Protein AF-A0A936B188-F1 (afdb_monomer_lite)

Radius of gyration: 44.92 Å; chains: 1; bounding box: 65×36×141 Å

Sequence (116 aa):
MYKSGTSCLKAELTTKDPGGIMRPEPNRLRKYIFIAIILGLSIQFLLEYVLISGAAASTEELRVQEAQQAEFFEKRIRPVLMRNCSGCHNPKAQVAGLDLTTAEGFLRGGERADIQ

Structure (mmCIF, N/CA/C/O backbone):
data_AF-A0A936B188-F1
#
_entry.id   AF-A0A936B188-F1
#
loop_
_atom_site.group_PDB
_atom_site.id
_atom_site.type_symbol
_atom_site.label_atom_id
_atom_site.label_alt_id
_atom_site.label_comp_id
_atom_site.label_asym_id
_atom_site.label_entity_id
_atom_site.label_seq_id
_atom_site.pdbx_PDB_ins_code
_atom_site.Cartn_x
_atom_site.Cartn_y
_atom_site.Cartn_z
_atom_site.occupancy
_atom_site.B_iso_or_equiv
_atom_site.auth_seq_id
_atom_site.auth_comp_id
_atom_site.auth_asym_id
_atom_site.auth_atom_id
_atom_site.pdbx_PDB_model_num
ATOM 1 N N . MET A 1 1 ? -42.530 23.514 117.610 1.00 44.16 1 MET A N 1
ATOM 2 C CA . MET A 1 1 ? -41.392 22.986 116.829 1.00 44.16 1 MET A CA 1
ATOM 3 C C . MET A 1 1 ? -41.906 22.500 115.484 1.00 44.16 1 MET A C 1
ATOM 5 O O . MET A 1 1 ? -42.948 21.863 115.478 1.00 44.16 1 MET A O 1
ATOM 9 N N . TYR A 1 2 ? -41.131 22.756 114.419 1.00 44.25 2 TYR A N 1
ATOM 10 C CA . TYR A 1 2 ? -41.278 22.245 113.043 1.00 44.25 2 TYR A CA 1
ATOM 11 C C . TYR A 1 2 ? -42.315 22.947 112.146 1.00 44.25 2 TYR A C 1
ATOM 13 O O . TYR A 1 2 ? -43.465 23.072 112.534 1.00 44.25 2 TYR A O 1
ATOM 21 N N . LYS A 1 3 ? -42.034 23.353 110.903 1.00 46.84 3 LYS A N 1
ATOM 22 C CA . LYS A 1 3 ? -40.855 23.913 110.207 1.00 46.84 3 LYS A CA 1
ATOM 23 C C . LYS A 1 3 ? -41.432 24.566 108.939 1.00 46.84 3 LYS A C 1
ATOM 25 O O . LYS A 1 3 ? -42.428 24.094 108.399 1.00 46.84 3 LYS A O 1
ATOM 30 N N . SER A 1 4 ? -40.787 25.630 108.479 1.00 56.50 4 SER A N 1
ATOM 31 C CA . SER A 1 4 ? -41.050 26.341 107.228 1.00 56.50 4 SER A CA 1
ATOM 32 C C . SER A 1 4 ? -41.112 25.396 106.020 1.00 56.50 4 SER A C 1
ATOM 34 O O . SER A 1 4 ? -40.103 24.794 105.651 1.00 56.50 4 SER A O 1
ATOM 36 N N . GLY A 1 5 ? -42.282 25.286 105.393 1.00 48.34 5 GLY A N 1
ATOM 37 C CA . GLY A 1 5 ? -42.466 24.618 104.108 1.00 48.34 5 GLY A CA 1
ATOM 38 C C . GLY A 1 5 ? -42.435 25.647 102.988 1.00 48.34 5 GLY A C 1
ATOM 39 O O . GLY A 1 5 ? -43.455 26.233 102.642 1.00 48.34 5 GLY A O 1
ATOM 40 N N . THR A 1 6 ? -41.248 25.891 102.449 1.00 57.47 6 THR A N 1
ATOM 41 C CA . THR A 1 6 ? -41.016 26.612 101.197 1.00 57.47 6 THR A CA 1
ATOM 42 C C . THR A 1 6 ? -41.775 25.935 100.057 1.00 57.47 6 THR A C 1
ATOM 44 O O . THR A 1 6 ? -41.286 24.978 99.461 1.00 57.47 6 THR A O 1
ATOM 47 N N . SER A 1 7 ? -42.962 26.439 99.732 1.00 53.19 7 SER A N 1
ATOM 48 C CA . SER A 1 7 ? -43.641 26.148 98.468 1.00 53.19 7 SER A CA 1
ATOM 49 C C . SER A 1 7 ? -43.091 27.074 97.379 1.00 53.19 7 SER A C 1
ATOM 51 O O . SER A 1 7 ? -43.799 27.925 96.845 1.00 53.19 7 SER A O 1
ATOM 53 N N . CYS A 1 8 ? -41.804 26.923 97.057 1.00 51.41 8 CYS A N 1
ATOM 54 C CA . CYS A 1 8 ? -41.298 27.380 95.770 1.00 51.41 8 CYS A CA 1
ATOM 55 C C . CYS A 1 8 ? -41.742 26.351 94.734 1.00 51.41 8 CYS A C 1
ATOM 57 O O . CYS A 1 8 ? -41.261 25.220 94.702 1.00 51.41 8 CYS A O 1
ATOM 59 N N . LEU A 1 9 ? -42.728 26.774 93.952 1.00 54.22 9 LEU A N 1
ATOM 60 C CA . LEU A 1 9 ? -43.208 26.181 92.716 1.00 54.22 9 LEU A CA 1
ATOM 61 C C . LEU A 1 9 ? -42.084 25.450 91.964 1.00 54.22 9 LEU A C 1
ATOM 63 O O . LEU A 1 9 ? -41.178 26.073 91.412 1.00 54.22 9 LEU A O 1
ATOM 67 N N . LYS A 1 10 ? -42.175 24.120 91.907 1.00 54.16 10 LYS A N 1
ATOM 68 C CA . LYS A 1 10 ? -41.515 23.310 90.881 1.00 54.16 10 LYS A CA 1
ATOM 69 C C . LYS A 1 10 ? -42.252 23.560 89.567 1.00 54.16 10 LYS A C 1
ATOM 71 O O . LYS A 1 10 ? -43.162 22.826 89.197 1.00 54.16 10 LYS A O 1
ATOM 76 N N . ALA A 1 11 ? -41.891 24.646 88.893 1.00 55.56 11 ALA A N 1
ATOM 77 C CA . ALA A 1 11 ? -42.076 24.738 87.457 1.00 55.56 11 ALA A CA 1
ATOM 78 C C . ALA A 1 11 ? -41.048 23.787 86.838 1.00 55.56 11 ALA A C 1
ATOM 80 O O . ALA A 1 11 ? -39.885 24.139 86.651 1.00 55.56 11 ALA A O 1
ATOM 81 N N . GLU A 1 12 ? -41.469 22.547 86.612 1.00 60.62 12 GLU A N 1
ATOM 82 C CA . GLU A 1 12 ? -40.762 21.607 85.755 1.00 60.62 12 GLU A CA 1
ATOM 83 C C . GLU A 1 12 ? -40.779 22.220 84.347 1.00 60.62 12 GLU A C 1
ATOM 85 O O . GLU A 1 12 ? -41.755 22.090 83.605 1.00 60.62 12 GLU A O 1
ATOM 90 N N . LEU A 1 13 ? -39.736 22.984 83.999 1.00 56.53 13 LEU A N 1
ATOM 91 C CA . LEU A 1 13 ? -39.464 23.338 82.613 1.00 56.53 13 LEU A CA 1
ATOM 92 C C . LEU A 1 13 ? -39.131 22.034 81.896 1.00 56.53 13 LEU A C 1
ATOM 94 O O . LEU A 1 13 ? -37.976 21.633 81.786 1.00 56.53 13 LEU A O 1
ATOM 98 N N . THR A 1 14 ? -40.164 21.372 81.391 1.00 57.22 14 THR A N 1
ATOM 99 C CA . THR A 1 14 ? -40.013 20.399 80.325 1.00 57.22 14 THR A CA 1
ATOM 100 C C . THR A 1 14 ? -39.515 21.179 79.112 1.00 57.22 14 THR A C 1
ATOM 102 O O . THR A 1 14 ? -40.310 21.715 78.335 1.00 57.22 14 THR A O 1
ATOM 105 N N . THR A 1 15 ? -38.196 21.300 78.961 1.00 58.59 15 THR A N 1
ATOM 106 C CA . THR A 1 15 ? -37.569 21.712 77.706 1.00 58.59 15 THR A CA 1
ATOM 107 C C . THR A 1 15 ? -37.811 20.587 76.711 1.00 58.59 15 THR A C 1
ATOM 109 O O . THR A 1 15 ? -36.989 19.706 76.483 1.00 58.59 15 THR A O 1
ATOM 112 N N . LYS A 1 16 ? -39.024 20.567 76.164 1.00 52.94 16 LYS A N 1
ATOM 113 C CA . LYS A 1 16 ? -39.341 19.856 74.941 1.00 52.94 16 LYS A CA 1
ATOM 114 C C . LYS A 1 16 ? -38.586 20.596 73.849 1.00 52.94 16 LYS A C 1
ATOM 116 O O . LYS A 1 16 ? -39.121 21.560 73.316 1.00 52.94 16 LYS A O 1
ATOM 121 N N . ASP A 1 17 ? -37.344 20.190 73.595 1.00 58.38 17 ASP A N 1
ATOM 122 C CA . ASP A 1 17 ? -36.524 20.700 72.497 1.00 58.38 17 ASP A CA 1
ATOM 123 C C . ASP A 1 17 ? -37.342 20.630 71.195 1.00 58.38 17 ASP A C 1
ATOM 125 O O . ASP A 1 17 ? -37.600 19.532 70.683 1.00 58.38 17 ASP A O 1
ATOM 129 N N . PRO A 1 18 ? -37.812 21.764 70.641 1.00 60.94 18 PRO A N 1
ATOM 130 C CA . PRO A 1 18 ? -38.542 21.762 69.393 1.00 60.94 18 PRO A CA 1
ATOM 131 C C . PRO A 1 18 ? -37.513 21.911 68.277 1.00 60.94 18 PRO A C 1
ATOM 133 O O . PRO A 1 18 ? -37.184 23.013 67.853 1.00 60.94 18 PRO A O 1
ATOM 136 N N . GLY A 1 19 ? -36.989 20.781 67.810 1.00 59.44 19 GLY A N 1
ATOM 137 C CA . GLY A 1 19 ? -36.202 20.742 66.581 1.00 59.44 19 GLY A CA 1
ATOM 138 C C . GLY A 1 19 ? -34.790 20.223 66.779 1.00 59.44 19 GLY A C 1
ATOM 139 O O . GLY A 1 19 ? -33.825 20.981 66.836 1.00 59.44 19 GLY A O 1
ATOM 140 N N . GLY A 1 20 ? -34.663 18.897 66.766 1.00 53.09 20 GLY A N 1
ATOM 141 C CA . GLY A 1 20 ? -33.410 18.259 66.395 1.00 53.09 20 GLY A CA 1
ATOM 142 C C . GLY A 1 20 ? -33.089 18.621 64.948 1.00 53.09 20 GLY A C 1
ATOM 143 O O . GLY A 1 20 ? -33.669 18.071 64.014 1.00 53.09 20 GLY A O 1
ATOM 144 N N . ILE A 1 21 ? -32.178 19.572 64.760 1.00 61.22 21 ILE A N 1
ATOM 145 C CA . ILE A 1 21 ? -31.557 19.840 63.465 1.00 61.22 21 ILE A CA 1
ATOM 146 C C . ILE A 1 21 ? -30.777 18.574 63.106 1.00 61.22 21 ILE A C 1
ATOM 148 O O . ILE A 1 21 ? -29.708 18.311 63.660 1.00 61.22 21 ILE A O 1
ATOM 152 N N . MET A 1 22 ? -31.355 17.742 62.242 1.00 56.16 22 MET A N 1
ATOM 153 C CA . MET A 1 22 ? -30.724 16.527 61.743 1.00 56.16 22 MET A CA 1
ATOM 154 C C . MET A 1 22 ? -29.440 16.921 61.010 1.00 56.16 22 MET A C 1
ATOM 156 O O . MET A 1 22 ? -29.483 17.395 59.875 1.00 56.16 22 MET A O 1
ATOM 160 N N . ARG A 1 23 ? -28.288 16.777 61.671 1.00 58.59 23 ARG A N 1
ATOM 161 C CA . ARG A 1 23 ? -26.989 17.015 61.040 1.00 58.59 23 ARG A CA 1
ATOM 162 C C . ARG A 1 23 ? -26.738 15.865 60.060 1.00 58.59 23 ARG A C 1
ATOM 164 O O . ARG A 1 23 ? -26.705 14.717 60.500 1.00 58.59 23 ARG A O 1
ATOM 171 N N . PRO A 1 24 ? -26.594 16.117 58.748 1.00 62.88 24 PRO A N 1
ATOM 172 C CA . PRO A 1 24 ? -26.235 15.058 57.817 1.00 62.88 24 PRO A CA 1
ATOM 173 C C . PRO A 1 24 ? -24.848 14.515 58.189 1.00 62.88 24 PRO A C 1
ATOM 175 O O . PRO A 1 24 ? -23.899 15.281 58.343 1.00 62.88 24 PRO A O 1
ATOM 178 N N . GLU A 1 25 ? -24.733 13.194 58.342 1.00 59.34 25 GLU A N 1
ATOM 179 C CA . GLU A 1 25 ? -23.464 12.509 58.614 1.00 59.34 25 GLU A CA 1
ATOM 180 C C . GLU A 1 25 ? -22.416 12.893 57.545 1.00 59.34 25 GLU A C 1
ATOM 182 O O . GLU A 1 25 ? -22.629 12.604 56.357 1.00 59.34 25 GLU A O 1
ATOM 187 N N . PRO A 1 26 ? -21.270 13.503 57.916 1.00 67.56 26 PRO A N 1
ATOM 188 C CA . PRO A 1 26 ? -20.310 14.096 56.970 1.00 67.56 26 PRO A CA 1
ATOM 189 C C . PRO A 1 26 ? -19.713 13.070 55.990 1.00 67.56 26 PRO A C 1
ATOM 191 O O . PRO A 1 26 ? -19.219 13.412 54.914 1.00 67.56 26 PRO A O 1
ATOM 194 N N . ASN A 1 27 ? -19.816 11.783 56.323 1.00 67.94 27 ASN A N 1
ATOM 195 C CA . ASN A 1 27 ? -19.306 10.676 55.526 1.00 67.94 27 ASN A CA 1
ATOM 196 C C . ASN A 1 27 ? -20.250 10.224 54.397 1.00 67.94 27 ASN A C 1
ATOM 198 O O . ASN A 1 27 ? -19.806 9.482 53.520 1.00 67.94 27 ASN A O 1
ATOM 202 N N . ARG A 1 28 ? -21.528 10.644 54.370 1.00 80.50 28 ARG A N 1
ATOM 203 C CA . ARG A 1 28 ? -22.441 10.299 53.258 1.00 80.50 28 ARG A CA 1
ATOM 204 C C . ARG A 1 28 ? -22.120 11.085 51.993 1.00 80.50 28 ARG A C 1
ATOM 206 O O . ARG A 1 28 ? -22.003 10.485 50.931 1.00 80.50 28 ARG A O 1
ATOM 213 N N . LEU A 1 29 ? -21.924 12.398 52.108 1.00 80.81 29 LEU A N 1
ATOM 214 C CA . LEU A 1 29 ? -21.629 13.253 50.955 1.00 80.81 29 LEU A CA 1
ATOM 215 C C . LEU A 1 29 ? -20.300 12.858 50.300 1.00 80.81 29 LEU A C 1
ATOM 217 O O . LEU A 1 29 ? -20.221 12.698 49.086 1.00 80.81 29 LEU A O 1
ATOM 221 N N . ARG A 1 30 ? -19.284 12.584 51.124 1.00 85.25 30 ARG A N 1
ATOM 222 C CA . ARG A 1 30 ? -17.974 12.116 50.666 1.00 85.25 30 ARG A CA 1
ATOM 223 C C . ARG A 1 30 ? -18.073 10.793 49.897 1.00 85.25 30 ARG A C 1
ATOM 225 O O . ARG A 1 30 ? -17.471 10.683 48.837 1.00 85.25 30 ARG A O 1
ATOM 232 N N . LYS A 1 31 ? -18.880 9.825 50.356 1.00 85.19 31 LYS A N 1
ATOM 233 C CA . LYS A 1 31 ? -19.114 8.557 49.631 1.00 85.19 31 LYS A CA 1
ATO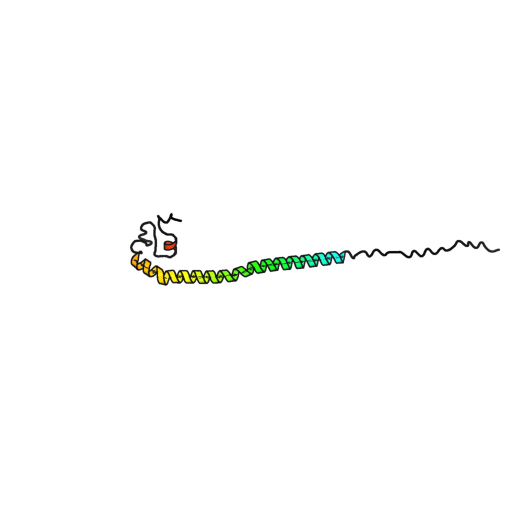M 234 C C . LYS A 1 31 ? -19.721 8.780 48.244 1.00 85.19 31 LYS A C 1
ATOM 236 O O . LYS A 1 31 ? -19.235 8.193 47.285 1.00 85.19 31 LYS A O 1
ATOM 241 N N . TYR A 1 32 ? -20.729 9.643 48.122 1.00 91.12 32 TYR A N 1
ATOM 242 C CA . TYR A 1 32 ? -21.341 9.936 46.822 1.00 91.12 32 TYR A CA 1
ATOM 243 C C . TYR A 1 32 ? -20.392 10.671 45.873 1.00 91.12 32 TYR A C 1
ATOM 245 O O . TYR A 1 32 ? -20.366 10.350 44.690 1.00 91.12 32 TYR A O 1
ATOM 253 N N . ILE A 1 33 ? -19.562 11.583 46.389 1.00 90.12 33 ILE A N 1
ATOM 254 C CA . ILE A 1 33 ? -18.522 12.256 45.59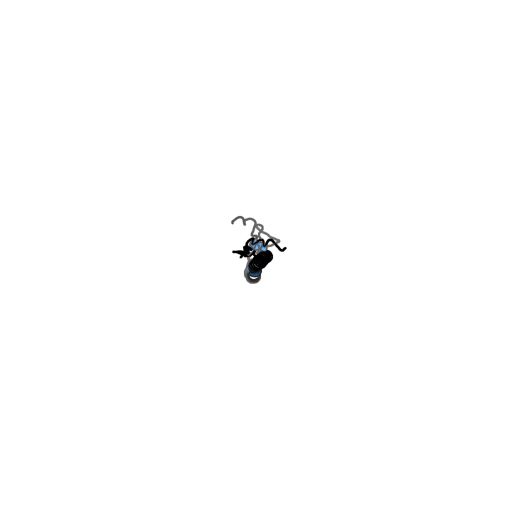8 1.00 90.12 33 ILE A CA 1
ATOM 255 C C . ILE A 1 33 ? -17.513 11.235 45.053 1.00 90.12 33 ILE A C 1
ATOM 257 O O . ILE A 1 33 ? -17.216 11.250 43.862 1.00 90.12 33 ILE A O 1
ATOM 261 N N . PHE A 1 34 ? -17.033 10.302 45.884 1.00 91.62 34 PHE A N 1
ATOM 262 C CA . PHE A 1 34 ? -16.120 9.245 45.431 1.00 91.62 34 PHE A CA 1
ATOM 263 C C . PHE A 1 34 ? -16.746 8.341 44.359 1.00 91.62 34 PHE A C 1
ATOM 265 O O . PHE A 1 34 ? -16.095 8.046 43.360 1.00 91.62 34 PHE A O 1
ATOM 272 N N . ILE A 1 35 ? -18.010 7.936 44.529 1.00 92.75 35 ILE A N 1
ATOM 273 C CA . ILE A 1 35 ? -18.728 7.114 43.539 1.00 92.75 35 ILE A CA 1
ATOM 274 C C . ILE A 1 35 ? -18.891 7.878 42.219 1.00 92.75 35 ILE A C 1
ATOM 276 O O . ILE A 1 35 ? -18.618 7.322 41.159 1.00 92.75 35 ILE A O 1
ATOM 280 N N . ALA A 1 36 ? -19.281 9.153 42.270 1.00 92.81 36 ALA A N 1
ATOM 281 C CA . ALA A 1 36 ? -19.453 9.983 41.080 1.00 92.81 36 ALA A CA 1
ATOM 282 C C . ALA A 1 36 ? -18.141 10.166 40.299 1.00 92.81 36 ALA A C 1
ATOM 284 O O . ALA A 1 36 ? -18.156 10.112 39.073 1.00 92.81 36 ALA A O 1
ATOM 285 N N . ILE A 1 37 ? -17.005 10.314 40.990 1.00 95.25 37 ILE A N 1
ATOM 286 C CA . ILE A 1 37 ? -15.683 10.410 40.352 1.00 95.25 37 ILE A CA 1
ATOM 287 C C . ILE A 1 37 ? -15.314 9.093 39.665 1.00 95.25 37 ILE A C 1
ATOM 289 O O . ILE A 1 37 ? -14.891 9.109 38.515 1.00 95.25 37 ILE A O 1
ATOM 293 N N . ILE A 1 38 ? -15.501 7.949 40.329 1.00 96.06 38 ILE A N 1
ATOM 294 C CA . ILE A 1 38 ? -15.185 6.636 39.744 1.00 96.06 38 ILE A CA 1
ATOM 295 C C . ILE A 1 38 ? -16.060 6.367 38.515 1.00 96.06 38 ILE A C 1
ATOM 297 O O . ILE A 1 38 ? -15.559 5.919 37.483 1.00 96.06 38 ILE A O 1
ATOM 301 N N . LEU A 1 39 ? -17.356 6.675 38.597 1.00 95.94 39 LEU A N 1
ATOM 302 C CA . LEU A 1 39 ? -18.271 6.541 37.466 1.00 95.94 39 LEU A CA 1
ATOM 303 C C . LEU A 1 39 ? -17.903 7.501 36.327 1.00 95.94 39 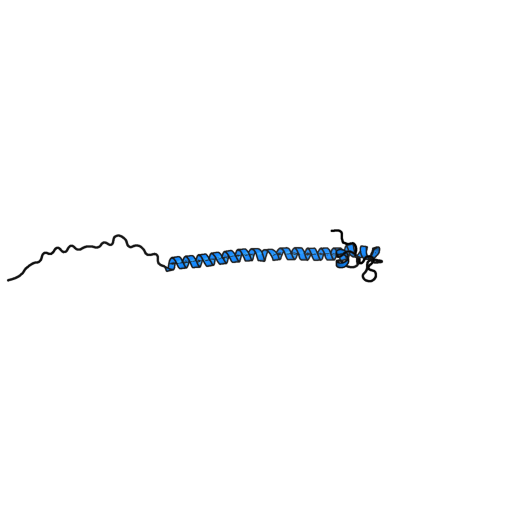LEU A C 1
ATOM 305 O O . LEU A 1 39 ? -17.850 7.081 35.180 1.00 95.94 39 LEU A O 1
ATOM 309 N N . GLY A 1 40 ? -17.565 8.755 36.630 1.00 95.81 40 GLY A N 1
ATOM 310 C CA . GLY A 1 40 ? -17.126 9.722 35.622 1.00 95.81 40 GLY A CA 1
ATOM 311 C C . GLY A 1 40 ? -15.834 9.301 34.917 1.00 95.81 40 GLY A C 1
ATOM 312 O O . GLY A 1 40 ? -15.778 9.299 33.692 1.00 95.81 40 GLY A O 1
ATOM 313 N N . LEU A 1 41 ? -14.817 8.882 35.676 1.00 95.50 41 LEU A N 1
ATOM 314 C CA . LEU A 1 41 ? -13.530 8.442 35.126 1.00 95.50 41 LEU A CA 1
ATOM 315 C C . LEU A 1 41 ? -13.652 7.139 34.333 1.00 95.50 41 LEU A C 1
ATOM 317 O O . LEU A 1 41 ? -13.025 7.004 33.288 1.00 95.50 41 LEU A O 1
ATOM 321 N N . SER A 1 42 ? -14.469 6.190 34.799 1.00 94.75 42 SER A N 1
ATOM 322 C CA . SER A 1 42 ? -14.712 4.948 34.056 1.00 94.75 42 SER A CA 1
ATOM 323 C C . SER A 1 42 ? -15.453 5.205 32.745 1.00 94.75 42 SER A C 1
ATOM 325 O O . SER A 1 42 ? -15.060 4.655 31.722 1.00 94.75 42 SER A O 1
ATOM 327 N N . ILE A 1 43 ? -16.460 6.083 32.735 1.00 95.44 43 ILE A N 1
ATOM 328 C CA . ILE A 1 43 ? -17.164 6.475 31.506 1.00 95.44 43 ILE A CA 1
ATOM 329 C C . ILE A 1 43 ? -16.220 7.205 30.540 1.00 95.44 43 ILE A C 1
ATOM 331 O O . ILE A 1 43 ? -16.213 6.885 29.353 1.00 95.44 43 ILE A O 1
ATOM 335 N N . GLN A 1 44 ? -15.396 8.131 31.039 1.00 94.06 44 GLN A N 1
ATOM 336 C CA . GLN A 1 44 ? -14.401 8.842 30.231 1.00 94.06 44 GLN A CA 1
ATOM 337 C C . GLN A 1 44 ? -13.415 7.870 29.570 1.00 94.06 44 GLN A C 1
ATOM 339 O O . GLN A 1 44 ? -13.216 7.906 28.358 1.00 94.06 44 GLN A O 1
ATOM 344 N N . PHE A 1 45 ? -12.870 6.941 30.357 1.00 94.56 45 PHE A N 1
ATOM 345 C CA . PHE A 1 45 ? -11.926 5.941 29.873 1.00 94.56 45 PHE A CA 1
ATOM 346 C C . PHE A 1 45 ? -12.558 4.990 28.847 1.00 94.56 45 PHE A C 1
ATOM 348 O O . PHE A 1 45 ? -11.919 4.631 27.861 1.00 94.56 45 PHE A O 1
ATOM 355 N N . LEU A 1 46 ? -13.824 4.600 29.041 1.00 92.69 46 LEU A N 1
ATOM 356 C CA . LEU A 1 46 ? -14.555 3.776 28.076 1.00 92.69 46 LEU A CA 1
ATOM 357 C C . LEU A 1 46 ? -14.781 4.508 26.748 1.00 92.69 46 LEU A C 1
ATOM 359 O O . LEU A 1 46 ? -14.604 3.905 25.692 1.00 92.69 46 LEU A O 1
ATOM 363 N N . LEU A 1 47 ? -15.132 5.796 26.785 1.00 90.75 47 LEU A N 1
ATOM 364 C CA . LEU A 1 47 ? -15.280 6.624 25.584 1.00 90.75 47 LEU A CA 1
ATOM 365 C C . LEU A 1 47 ? -13.973 6.694 24.784 1.00 90.75 47 LEU A C 1
ATOM 367 O O . LEU A 1 47 ? -13.971 6.441 23.580 1.00 90.75 47 LEU A O 1
ATOM 371 N N . GLU A 1 48 ? -12.856 6.972 25.452 1.00 87.19 48 GLU A N 1
ATOM 372 C CA . GLU A 1 48 ? -11.535 7.009 24.816 1.00 87.19 48 GLU A CA 1
ATOM 373 C C . GLU A 1 48 ? -11.100 5.636 24.289 1.00 87.19 48 GLU A C 1
ATOM 375 O O . GLU A 1 48 ? -10.577 5.537 23.179 1.00 87.19 48 GLU A O 1
ATOM 380 N N . TYR A 1 49 ? -11.383 4.555 25.018 1.00 88.50 49 TYR A N 1
ATOM 381 C CA . TYR A 1 49 ? -11.091 3.193 24.574 1.00 88.50 49 TYR A CA 1
ATOM 382 C C . TYR A 1 49 ? -11.859 2.805 23.302 1.00 88.50 49 TYR A C 1
ATOM 384 O O . TYR A 1 49 ? -11.295 2.158 22.416 1.00 88.50 49 TYR A O 1
ATOM 392 N N . VAL A 1 50 ? -13.123 3.224 23.175 1.00 87.50 50 VAL A N 1
ATOM 393 C CA . VAL A 1 50 ? -13.937 3.004 21.967 1.00 87.50 50 VAL A CA 1
ATOM 394 C C . VAL A 1 50 ? -13.355 3.753 20.766 1.00 87.50 50 VAL A C 1
ATOM 396 O O . VAL A 1 50 ? -13.249 3.169 19.687 1.00 87.50 50 VAL A O 1
ATOM 399 N N . LEU A 1 51 ? -12.916 5.004 20.949 1.00 81.56 51 LEU A N 1
ATOM 400 C CA . LEU A 1 51 ? -12.266 5.781 19.886 1.00 81.56 51 LEU A CA 1
ATOM 401 C C . LEU A 1 51 ? -10.962 5.124 19.409 1.00 81.56 51 LEU A C 1
ATOM 403 O O . LEU A 1 51 ? -10.722 5.037 18.207 1.00 81.56 51 LEU A O 1
ATOM 407 N N . ILE A 1 52 ? -10.142 4.620 20.335 1.00 77.69 52 ILE A N 1
ATOM 408 C CA . ILE A 1 52 ? -8.869 3.959 20.008 1.00 77.69 52 ILE A CA 1
ATOM 409 C C . ILE A 1 52 ? -9.105 2.594 19.341 1.00 77.69 52 ILE A C 1
ATOM 411 O O . ILE A 1 52 ? -8.425 2.250 18.375 1.00 77.69 52 ILE A O 1
ATOM 415 N N . SER A 1 53 ? -10.087 1.822 19.811 1.00 74.44 53 SER A N 1
ATOM 416 C CA . SER A 1 53 ? -10.375 0.478 19.284 1.00 74.44 53 SER A CA 1
ATOM 417 C C . SER A 1 53 ? -10.999 0.504 17.883 1.00 74.44 53 SER A C 1
ATOM 419 O O . SER A 1 53 ? -10.838 -0.450 17.124 1.00 74.44 53 SER A O 1
ATOM 421 N N . GLY A 1 54 ? -11.665 1.602 17.506 1.00 65.25 54 GLY A N 1
ATOM 422 C CA . GLY A 1 54 ? -12.223 1.783 16.162 1.00 65.25 54 GLY A CA 1
ATOM 423 C C . GLY A 1 54 ? -11.172 1.862 15.047 1.00 65.25 54 GLY A C 1
ATOM 424 O O . GLY A 1 54 ? -11.463 1.502 13.910 1.00 65.25 54 GLY A O 1
ATOM 425 N N . ALA A 1 55 ? -9.934 2.261 15.358 1.00 62.53 55 ALA A N 1
ATOM 426 C CA . ALA A 1 55 ? -8.874 2.427 14.359 1.00 62.53 55 ALA A CA 1
ATOM 427 C C . ALA A 1 55 ? -8.318 1.097 13.807 1.00 62.53 55 ALA A C 1
ATOM 429 O O . ALA A 1 55 ? -7.731 1.077 12.725 1.00 62.53 55 ALA A O 1
ATOM 430 N N . ALA A 1 56 ? -8.497 -0.019 14.523 1.00 64.38 56 ALA A N 1
ATOM 431 C CA . ALA A 1 56 ? -7.913 -1.308 14.143 1.00 64.38 56 ALA A CA 1
ATOM 432 C C . ALA A 1 56 ? -8.608 -1.977 12.942 1.00 64.38 56 ALA A C 1
ATOM 434 O O . ALA A 1 56 ? -7.979 -2.760 12.239 1.00 64.38 56 ALA A O 1
ATOM 435 N N . ALA A 1 57 ? -9.885 -1.676 12.686 1.0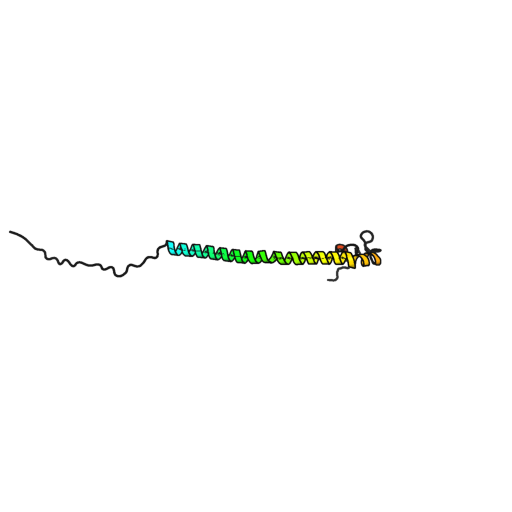0 66.44 57 ALA A N 1
ATOM 436 C CA . ALA A 1 57 ? -10.614 -2.252 11.552 1.00 66.44 57 ALA A CA 1
ATOM 437 C C . ALA A 1 57 ? -10.237 -1.577 10.220 1.00 66.44 57 ALA A C 1
ATOM 439 O O . ALA A 1 57 ? -10.068 -2.247 9.206 1.00 66.44 57 ALA A O 1
ATOM 440 N N . SER A 1 58 ? -10.034 -0.257 10.235 1.00 71.00 58 SER A N 1
ATOM 441 C CA . SER A 1 58 ? -9.699 0.525 9.037 1.00 71.00 58 SER A CA 1
ATOM 442 C C . SER A 1 58 ? -8.292 0.266 8.497 1.00 71.00 58 SER A C 1
ATOM 444 O O . SER A 1 58 ? -8.036 0.447 7.309 1.00 71.00 58 SER A O 1
ATOM 446 N N . THR A 1 59 ? -7.354 -0.142 9.353 1.00 78.19 59 THR A N 1
ATOM 447 C CA . THR A 1 59 ? -5.968 -0.388 8.935 1.00 78.19 59 THR A CA 1
ATOM 448 C C . THR A 1 59 ? -5.816 -1.694 8.167 1.00 78.19 59 THR A C 1
ATOM 450 O O . THR A 1 59 ? -4.973 -1.768 7.276 1.00 78.19 59 THR A O 1
ATOM 453 N N . GLU A 1 60 ? -6.628 -2.707 8.473 1.00 80.06 60 GLU A N 1
ATOM 454 C CA . GLU A 1 60 ? -6.579 -3.987 7.766 1.00 80.06 60 GLU A CA 1
ATOM 455 C C . GLU A 1 60 ? -7.118 -3.852 6.339 1.00 80.06 60 GLU A C 1
ATOM 457 O O . GLU A 1 60 ? -6.475 -4.306 5.394 1.00 80.06 60 GLU A O 1
ATOM 462 N N . GLU A 1 61 ? -8.236 -3.144 6.156 1.00 83.81 61 GLU A N 1
ATOM 463 C CA . GLU A 1 61 ? -8.779 -2.870 4.820 1.00 83.81 61 GLU A CA 1
ATOM 464 C C . GLU A 1 61 ? -7.789 -2.082 3.952 1.00 83.81 61 GLU A C 1
ATOM 466 O O . GLU A 1 61 ? -7.571 -2.436 2.791 1.00 83.81 61 GLU A O 1
ATOM 471 N N . LEU A 1 62 ? -7.121 -1.070 4.522 1.00 88.50 62 LEU A N 1
ATOM 472 C CA . LEU A 1 62 ? -6.107 -0.296 3.807 1.00 88.50 62 LEU A CA 1
ATOM 473 C C . LEU A 1 62 ? -4.920 -1.171 3.377 1.00 88.50 62 LEU A C 1
ATOM 475 O O . LEU A 1 62 ? -4.493 -1.098 2.228 1.00 88.50 62 LEU A O 1
ATOM 479 N N . ARG A 1 63 ? -4.421 -2.042 4.262 1.00 89.00 63 ARG A N 1
ATOM 480 C CA . ARG A 1 63 ? -3.306 -2.957 3.956 1.00 89.00 63 ARG A CA 1
ATOM 481 C C . ARG A 1 63 ? -3.653 -3.947 2.854 1.00 89.00 63 ARG A C 1
ATOM 483 O O . ARG A 1 63 ? -2.831 -4.205 1.974 1.00 89.00 63 ARG A O 1
ATOM 490 N N . VAL A 1 64 ? -4.867 -4.498 2.890 1.00 90.75 64 VAL A N 1
ATOM 491 C CA . VAL A 1 64 ? -5.365 -5.384 1.831 1.00 90.75 64 VAL A CA 1
ATOM 492 C C . VAL A 1 64 ? -5.442 -4.627 0.505 1.00 90.75 64 VAL A C 1
ATOM 494 O O . VAL A 1 64 ? -5.001 -5.148 -0.520 1.00 90.75 64 VAL A O 1
ATOM 497 N N . GLN A 1 65 ? -5.930 -3.386 0.516 1.00 92.12 65 GLN A N 1
ATOM 498 C CA . GLN A 1 65 ? -6.005 -2.556 -0.682 1.00 92.12 65 GLN A CA 1
ATOM 499 C C . GLN A 1 65 ? -4.613 -2.216 -1.246 1.00 92.12 65 GLN A C 1
ATOM 501 O O . GLN A 1 65 ? -4.396 -2.351 -2.449 1.00 92.12 65 GLN A O 1
ATOM 506 N N . GLU A 1 66 ? -3.655 -1.820 -0.407 1.00 91.06 66 GLU A N 1
ATOM 507 C CA . GLU A 1 66 ? -2.268 -1.550 -0.816 1.00 91.06 66 GLU A CA 1
ATOM 508 C C . GLU A 1 66 ? -1.614 -2.789 -1.446 1.00 91.06 66 GLU A C 1
ATOM 510 O O . GLU A 1 66 ? -0.995 -2.701 -2.510 1.00 91.06 66 GLU A O 1
ATOM 515 N N . ALA A 1 67 ? -1.814 -3.968 -0.848 1.00 92.31 67 ALA A N 1
ATOM 516 C CA . ALA A 1 67 ? -1.312 -5.226 -1.392 1.00 92.31 67 ALA A CA 1
ATOM 517 C C . ALA A 1 67 ? -1.926 -5.552 -2.766 1.00 92.31 67 ALA A C 1
ATOM 519 O O . ALA A 1 67 ? -1.211 -5.947 -3.690 1.00 92.31 67 ALA A O 1
ATOM 520 N N . GLN A 1 68 ? -3.235 -5.338 -2.933 1.00 94.38 68 GLN A N 1
ATOM 521 C CA . GLN A 1 68 ? -3.924 -5.528 -4.215 1.00 94.38 68 GLN A CA 1
ATOM 522 C C . GLN A 1 68 ? -3.421 -4.559 -5.294 1.00 94.38 68 GLN A C 1
ATOM 524 O O . GLN A 1 68 ? -3.242 -4.952 -6.448 1.00 94.38 68 GLN A O 1
ATOM 529 N N . GLN A 1 69 ? -3.167 -3.299 -4.935 1.00 92.38 69 GLN A N 1
ATOM 530 C CA . GLN A 1 69 ? -2.621 -2.299 -5.854 1.00 92.38 69 GLN A CA 1
ATOM 531 C C . GLN A 1 69 ? -1.197 -2.656 -6.298 1.00 92.38 69 GLN A C 1
ATOM 533 O O . GLN A 1 69 ? -0.892 -2.579 -7.492 1.00 92.38 69 GLN A O 1
ATOM 538 N N . ALA A 1 70 ? -0.349 -3.108 -5.370 1.00 92.38 70 ALA A N 1
ATOM 539 C CA . ALA A 1 70 ? 0.999 -3.578 -5.682 1.00 92.38 70 ALA A CA 1
ATOM 540 C C . ALA A 1 70 ? 0.970 -4.793 -6.625 1.00 92.38 70 ALA A C 1
ATOM 542 O O . ALA A 1 70 ? 1.672 -4.819 -7.639 1.00 92.38 70 ALA A O 1
ATOM 543 N N . GLU A 1 71 ? 0.098 -5.769 -6.354 1.00 95.31 71 GLU A N 1
ATOM 544 C CA . GLU A 1 71 ? -0.093 -6.925 -7.232 1.00 95.31 71 GLU A CA 1
ATOM 545 C C . GLU A 1 71 ? -0.550 -6.503 -8.635 1.00 95.31 71 GLU A C 1
ATOM 547 O O . GLU A 1 71 ? -0.045 -7.011 -9.642 1.00 95.31 71 GLU A O 1
ATOM 552 N N . PHE A 1 72 ? -1.492 -5.562 -8.720 1.00 95.25 72 PHE A N 1
ATOM 553 C CA . PHE A 1 72 ? -1.982 -5.053 -9.993 1.00 95.25 72 PHE A CA 1
ATOM 554 C C . PHE A 1 72 ? -0.872 -4.365 -10.793 1.00 95.25 72 PHE A C 1
ATOM 556 O O . PHE A 1 72 ? -0.726 -4.638 -11.989 1.00 95.25 72 PHE A O 1
ATOM 563 N N . PHE A 1 73 ? -0.060 -3.521 -10.150 1.00 94.31 73 PHE A N 1
ATOM 564 C CA . PHE A 1 73 ? 1.075 -2.876 -10.805 1.00 94.31 73 PHE A CA 1
ATOM 565 C C . PHE A 1 73 ? 2.041 -3.915 -11.384 1.00 94.31 73 PHE A C 1
ATOM 567 O O . PHE A 1 73 ? 2.331 -3.883 -12.582 1.00 94.31 73 PHE A O 1
ATOM 574 N N . GLU A 1 74 ? 2.463 -4.890 -10.579 1.00 95.25 74 GLU A N 1
ATOM 575 C CA . GLU A 1 74 ? 3.416 -5.926 -10.992 1.00 95.25 74 GLU A CA 1
ATOM 576 C C . GLU A 1 74 ? 2.871 -6.820 -12.114 1.00 95.25 74 GLU A C 1
ATOM 578 O O . GLU A 1 74 ? 3.574 -7.116 -13.082 1.00 95.25 74 GLU A O 1
ATOM 583 N N . LYS A 1 75 ? 1.601 -7.238 -12.031 1.00 96.50 75 LYS A N 1
ATOM 584 C CA . LYS A 1 75 ? 1.019 -8.185 -12.995 1.00 96.50 75 LYS A CA 1
ATOM 585 C C . LYS A 1 75 ? 0.488 -7.531 -14.265 1.00 96.50 75 LYS A C 1
ATOM 587 O O . LYS A 1 75 ? 0.424 -8.193 -15.302 1.00 96.50 75 LYS A O 1
ATOM 592 N N . ARG A 1 76 ? 0.040 -6.274 -14.204 1.00 95.94 76 ARG A N 1
ATOM 593 C CA . ARG A 1 76 ? -0.660 -5.615 -15.321 1.00 95.94 76 ARG A CA 1
ATOM 594 C C . ARG A 1 76 ? 0.123 -4.464 -15.923 1.00 95.94 76 ARG A C 1
ATOM 596 O O . ARG A 1 76 ? 0.207 -4.381 -17.146 1.00 95.94 76 ARG A O 1
ATOM 603 N N . ILE A 1 77 ? 0.698 -3.601 -15.092 1.00 94.81 77 ILE A N 1
ATOM 604 C CA . ILE A 1 77 ? 1.329 -2.358 -15.549 1.00 94.81 77 ILE A CA 1
ATOM 605 C C . ILE A 1 77 ? 2.784 -2.618 -15.947 1.00 94.81 77 ILE A C 1
ATOM 607 O O . ILE A 1 77 ? 3.191 -2.322 -17.074 1.00 94.81 77 ILE A O 1
ATOM 611 N N . ARG A 1 78 ? 3.557 -3.253 -15.063 1.00 95.62 78 ARG A N 1
ATOM 612 C CA . ARG A 1 78 ? 4.990 -3.493 -15.250 1.00 95.62 78 ARG A CA 1
ATOM 613 C C . ARG A 1 78 ? 5.341 -4.204 -16.562 1.00 95.62 78 ARG A C 1
ATOM 615 O O . ARG A 1 78 ? 6.257 -3.737 -17.235 1.00 95.62 78 ARG A O 1
ATOM 622 N N . PRO A 1 79 ? 4.623 -5.249 -17.026 1.00 96.25 79 PRO A N 1
ATOM 623 C CA . PRO A 1 79 ? 4.958 -5.914 -18.287 1.00 96.25 79 PRO A CA 1
ATOM 624 C C . PRO A 1 79 ? 4.779 -5.024 -19.523 1.00 96.25 79 PRO A C 1
ATOM 626 O O . PRO A 1 79 ? 5.370 -5.289 -20.569 1.00 96.25 79 PRO A O 1
ATOM 629 N N . VAL A 1 80 ? 3.935 -3.994 -19.448 1.00 96.12 80 VAL A N 1
ATOM 630 C CA . VAL A 1 80 ? 3.763 -3.017 -20.531 1.00 96.12 80 VAL A CA 1
ATOM 631 C C . VAL A 1 80 ? 4.926 -2.028 -20.520 1.00 96.12 80 VAL A C 1
ATOM 633 O O . VAL A 1 80 ? 5.565 -1.830 -21.553 1.00 96.12 80 VAL A O 1
ATOM 636 N N . LEU A 1 81 ? 5.260 -1.483 -19.347 1.00 95.31 81 LEU A N 1
ATOM 637 C CA . LEU A 1 81 ? 6.376 -0.545 -19.180 1.00 95.31 81 LEU A CA 1
ATOM 638 C C . LEU A 1 81 ? 7.721 -1.188 -19.544 1.00 95.31 81 LEU A C 1
ATOM 640 O O . LEU A 1 81 ? 8.524 -0.591 -20.260 1.00 95.31 81 LEU A O 1
ATOM 644 N N . MET A 1 82 ? 7.930 -2.442 -19.142 1.00 95.31 82 MET A N 1
ATOM 645 C CA . MET A 1 82 ? 9.137 -3.206 -19.465 1.00 95.31 82 MET A CA 1
ATOM 646 C C . MET A 1 82 ? 9.287 -3.533 -20.952 1.00 95.31 82 MET A C 1
ATOM 648 O O . MET A 1 82 ? 10.397 -3.746 -21.424 1.00 95.31 82 MET A O 1
ATOM 652 N N . ARG A 1 83 ? 8.189 -3.611 -21.708 1.00 96.06 83 ARG A N 1
ATOM 653 C CA . ARG A 1 83 ? 8.266 -3.879 -23.152 1.00 96.06 83 ARG A CA 1
ATOM 654 C C . ARG A 1 83 ? 8.455 -2.610 -23.967 1.00 96.06 83 ARG A C 1
ATOM 656 O O . ARG A 1 83 ? 9.174 -2.634 -24.957 1.00 96.06 83 ARG A O 1
ATOM 663 N N . ASN A 1 84 ? 7.819 -1.520 -23.549 1.00 95.56 84 ASN A N 1
ATOM 664 C CA . ASN A 1 84 ? 7.683 -0.336 -24.393 1.00 95.56 84 ASN A CA 1
ATOM 665 C C . ASN A 1 84 ? 8.553 0.845 -23.946 1.00 95.56 84 ASN A C 1
ATOM 667 O O . ASN A 1 84 ? 8.857 1.710 -24.760 1.00 95.56 84 ASN A O 1
ATOM 671 N N . CYS A 1 85 ? 8.939 0.915 -22.669 1.00 93.38 85 CYS A N 1
ATOM 672 C CA . CYS A 1 85 ? 9.487 2.140 -22.076 1.00 93.38 85 CYS A CA 1
ATOM 673 C C . CYS A 1 85 ? 10.863 1.936 -21.429 1.00 93.38 85 CYS A C 1
ATOM 675 O O . CYS A 1 85 ? 11.706 2.835 -21.467 1.00 93.38 85 CYS A O 1
ATOM 677 N N . SER A 1 86 ? 11.142 0.748 -20.886 1.00 93.19 86 SER A N 1
ATOM 678 C CA . SER A 1 86 ? 12.395 0.470 -20.172 1.00 93.19 86 SER A CA 1
ATOM 679 C C . SER A 1 86 ? 13.646 0.498 -21.053 1.00 93.19 86 SER A C 1
ATOM 681 O O . SER A 1 86 ? 14.744 0.386 -20.524 1.00 93.19 86 SER A O 1
ATOM 683 N N . GLY A 1 87 ? 13.529 0.634 -22.378 1.00 93.81 87 GLY A N 1
ATOM 684 C CA . GLY A 1 87 ? 14.688 0.860 -23.249 1.00 93.81 87 GLY A CA 1
ATOM 685 C C . GLY A 1 87 ? 15.415 2.171 -22.927 1.00 93.81 87 GLY A C 1
ATOM 686 O O . GLY A 1 87 ? 16.642 2.206 -22.944 1.00 93.81 87 GLY A O 1
ATOM 687 N N . CYS A 1 88 ? 14.658 3.210 -22.555 1.00 93.88 88 CYS A N 1
ATOM 688 C CA . CYS A 1 88 ? 15.175 4.555 -22.272 1.00 93.88 88 CYS A CA 1
ATOM 689 C C . CYS A 1 88 ? 14.852 5.067 -20.859 1.00 93.88 88 CYS A C 1
ATOM 691 O O . CYS A 1 88 ? 15.385 6.100 -20.471 1.00 93.88 88 CYS A O 1
ATOM 693 N N . HIS A 1 89 ? 13.971 4.392 -20.114 1.00 93.25 89 HIS A N 1
ATOM 694 C CA . HIS A 1 89 ? 13.559 4.784 -18.761 1.00 93.25 89 HIS A CA 1
ATOM 695 C C . HIS A 1 89 ? 13.776 3.636 -17.780 1.00 93.25 89 HIS A C 1
ATOM 697 O O . HIS A 1 89 ? 12.842 2.931 -17.391 1.00 93.25 89 HIS A O 1
ATOM 703 N N . ASN A 1 90 ? 15.041 3.410 -17.444 1.00 91.31 90 ASN A N 1
ATOM 704 C CA . ASN A 1 90 ? 15.489 2.361 -16.536 1.00 91.31 90 ASN A CA 1
ATOM 705 C C . ASN A 1 90 ? 16.636 2.872 -15.646 1.00 91.31 90 ASN A C 1
ATOM 707 O O . ASN A 1 90 ? 17.230 3.899 -15.965 1.00 91.31 90 ASN A O 1
ATOM 711 N N . PRO A 1 91 ? 17.039 2.148 -14.586 1.00 89.50 91 PRO A N 1
ATOM 712 C CA . PRO A 1 91 ? 18.050 2.632 -13.644 1.00 89.50 91 PRO A CA 1
ATOM 713 C C . PRO A 1 91 ? 19.401 2.996 -14.274 1.00 89.50 91 PRO A C 1
ATOM 715 O O . PRO A 1 91 ? 20.111 3.842 -13.737 1.00 89.50 91 PRO A O 1
ATOM 718 N N . LYS A 1 92 ? 19.766 2.354 -15.393 1.00 87.31 92 LYS A N 1
ATOM 719 C CA . LYS A 1 92 ? 21.043 2.541 -16.102 1.00 87.31 92 LYS A CA 1
ATOM 720 C C . LYS A 1 92 ? 20.969 3.612 -17.192 1.00 87.31 92 LYS A C 1
ATOM 722 O O . LYS A 1 92 ? 21.976 4.242 -17.492 1.00 87.31 92 LYS A O 1
ATOM 727 N N . ALA A 1 93 ? 19.797 3.801 -17.783 1.00 83.06 93 ALA A N 1
ATOM 728 C CA . ALA A 1 93 ? 19.493 4.830 -18.762 1.00 83.06 93 ALA A CA 1
ATOM 729 C C . ALA A 1 93 ? 18.213 5.531 -18.298 1.00 83.06 93 ALA A C 1
ATOM 731 O O . ALA A 1 93 ? 17.116 5.118 -18.659 1.00 83.06 93 ALA A O 1
ATOM 732 N N . GLN A 1 94 ? 18.367 6.540 -17.436 1.00 81.75 94 GLN A N 1
ATOM 733 C CA . GLN A 1 94 ? 17.274 7.361 -16.906 1.00 81.75 94 GLN A CA 1
ATOM 734 C C . GLN A 1 94 ? 17.124 8.609 -17.778 1.00 81.75 94 GLN A C 1
ATOM 736 O O . GLN A 1 94 ? 17.497 9.711 -17.375 1.00 81.75 94 GLN A O 1
ATOM 741 N N . VAL A 1 95 ? 16.643 8.454 -19.015 1.00 87.69 95 VAL A N 1
ATOM 742 C CA . VAL A 1 95 ? 16.400 9.621 -19.876 1.00 87.69 95 VAL A CA 1
ATOM 743 C C . VAL A 1 95 ? 15.373 10.526 -19.190 1.00 87.69 95 VAL A C 1
ATOM 745 O O . VAL A 1 95 ? 14.331 10.049 -18.739 1.00 87.69 95 VAL A O 1
ATOM 748 N N . ALA A 1 96 ? 15.692 11.821 -19.084 1.00 86.81 96 ALA A N 1
ATOM 749 C CA . ALA A 1 96 ? 14.928 12.808 -18.311 1.00 86.81 96 ALA A CA 1
ATOM 750 C C . ALA A 1 96 ? 14.720 12.418 -16.829 1.00 86.81 96 ALA A C 1
ATOM 752 O O . ALA A 1 96 ? 13.664 12.691 -16.256 1.00 86.81 96 ALA A O 1
ATOM 753 N N . GLY A 1 97 ? 15.689 11.712 -16.233 1.00 88.94 97 GLY A N 1
ATOM 754 C CA . GLY A 1 97 ? 15.689 11.283 -14.829 1.00 88.94 97 GLY A CA 1
ATOM 755 C C . GLY A 1 97 ? 14.562 10.323 -14.437 1.00 88.94 97 GLY A C 1
ATOM 756 O O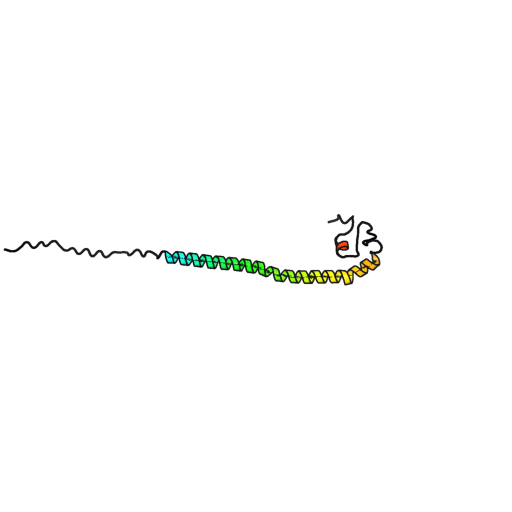 . GLY A 1 97 ? 14.273 10.165 -13.251 1.00 88.94 97 GLY A O 1
ATOM 757 N N . LEU A 1 98 ? 13.908 9.698 -15.422 1.00 91.81 98 LEU A N 1
ATOM 758 C CA . LEU A 1 98 ? 12.728 8.862 -15.223 1.00 91.81 98 LEU A CA 1
ATOM 759 C C . LEU A 1 98 ? 13.081 7.368 -15.216 1.00 91.81 98 LEU A C 1
ATOM 761 O O . LEU A 1 98 ? 13.754 6.870 -16.122 1.00 91.81 98 LEU A O 1
ATOM 765 N N . ASP A 1 99 ? 12.551 6.648 -14.227 1.00 92.50 99 ASP A N 1
ATOM 766 C CA . ASP A 1 99 ? 12.640 5.190 -14.111 1.00 92.50 99 ASP A CA 1
ATOM 767 C C . ASP A 1 99 ? 11.235 4.587 -14.038 1.00 92.50 99 ASP A C 1
ATOM 769 O O . ASP A 1 99 ? 10.506 4.825 -13.084 1.00 92.50 99 ASP A O 1
ATOM 773 N N . LEU A 1 100 ? 10.849 3.803 -15.046 1.00 93.44 100 LEU A N 1
ATOM 774 C CA . LEU A 1 100 ? 9.523 3.175 -15.129 1.00 93.44 100 LEU A CA 1
ATOM 775 C C . LEU A 1 100 ? 9.564 1.674 -14.808 1.00 93.44 100 LEU A C 1
ATOM 777 O O . LEU A 1 100 ? 8.594 0.955 -15.048 1.00 93.44 100 LEU A O 1
ATOM 781 N N . THR A 1 101 ? 10.696 1.174 -14.310 1.00 90.19 101 THR A N 1
ATOM 782 C CA . THR A 1 101 ? 10.887 -0.257 -14.038 1.00 90.19 101 THR A CA 1
ATOM 783 C C . THR A 1 101 ? 10.389 -0.677 -12.658 1.00 90.19 101 THR A C 1
ATOM 785 O O . THR A 1 101 ? 10.189 -1.874 -12.420 1.00 90.19 101 THR A O 1
ATOM 788 N N . THR A 1 102 ? 10.149 0.282 -11.764 1.00 91.38 102 THR A N 1
ATOM 789 C CA . THR A 1 102 ? 9.618 0.074 -10.412 1.00 91.38 102 THR A CA 1
ATOM 790 C C . THR A 1 102 ? 8.399 0.959 -10.161 1.00 91.38 102 THR A C 1
ATOM 792 O O . THR A 1 102 ? 8.201 1.969 -10.841 1.00 91.38 102 THR A O 1
ATOM 795 N N . ALA A 1 103 ? 7.567 0.575 -9.190 1.00 90.69 103 ALA A N 1
ATOM 796 C CA . ALA A 1 103 ? 6.396 1.361 -8.807 1.00 90.69 103 ALA A CA 1
ATOM 797 C C . ALA A 1 103 ? 6.810 2.724 -8.235 1.00 90.69 103 ALA A C 1
ATOM 799 O O . ALA A 1 103 ? 6.212 3.747 -8.552 1.00 90.69 103 ALA A O 1
ATOM 800 N N . GLU A 1 104 ? 7.885 2.753 -7.451 1.00 89.62 104 GLU A N 1
ATOM 801 C CA . GLU A 1 104 ? 8.411 3.962 -6.825 1.00 89.62 104 GLU A CA 1
ATOM 802 C C . GLU A 1 104 ? 8.976 4.924 -7.868 1.00 89.62 104 GLU A C 1
ATOM 804 O O . GLU A 1 104 ? 8.737 6.127 -7.794 1.00 89.62 104 GLU A O 1
ATOM 809 N N . GLY A 1 105 ? 9.700 4.406 -8.865 1.00 89.56 105 GLY A N 1
ATOM 810 C CA . GLY A 1 105 ? 10.212 5.207 -9.973 1.00 89.56 105 GLY A CA 1
ATOM 811 C C . GLY A 1 105 ? 9.081 5.796 -10.816 1.00 89.56 105 GLY A C 1
ATOM 812 O O . GLY A 1 105 ? 9.117 6.980 -11.151 1.00 89.56 105 GLY A O 1
ATOM 813 N N . PHE A 1 106 ? 8.043 4.994 -11.074 1.00 89.00 106 PHE A N 1
ATOM 814 C CA . PHE A 1 106 ? 6.840 5.429 -11.776 1.00 89.00 106 PHE A CA 1
ATOM 815 C C . PHE A 1 106 ? 6.119 6.563 -11.033 1.00 89.00 106 PHE A C 1
ATOM 817 O O . PHE A 1 106 ? 5.770 7.566 -11.650 1.00 89.00 106 PHE A O 1
ATOM 824 N N . LEU A 1 107 ? 5.938 6.430 -9.714 1.00 89.25 107 LEU A N 1
ATOM 825 C CA . LEU A 1 107 ? 5.280 7.437 -8.874 1.00 89.25 107 LEU A CA 1
ATOM 826 C C . LEU A 1 107 ? 6.113 8.709 -8.694 1.00 89.25 107 LEU A C 1
ATOM 828 O O . LEU A 1 107 ? 5.561 9.803 -8.665 1.00 89.25 107 LEU A O 1
ATOM 832 N N . ARG A 1 108 ? 7.438 8.574 -8.576 1.00 89.12 108 ARG A N 1
ATOM 833 C CA . ARG A 1 108 ? 8.363 9.707 -8.444 1.00 89.12 108 ARG A CA 1
ATOM 834 C C . ARG A 1 108 ? 8.358 10.600 -9.685 1.00 89.12 108 ARG A C 1
ATOM 836 O O . ARG A 1 108 ? 8.599 11.797 -9.564 1.00 89.12 108 ARG A O 1
ATOM 8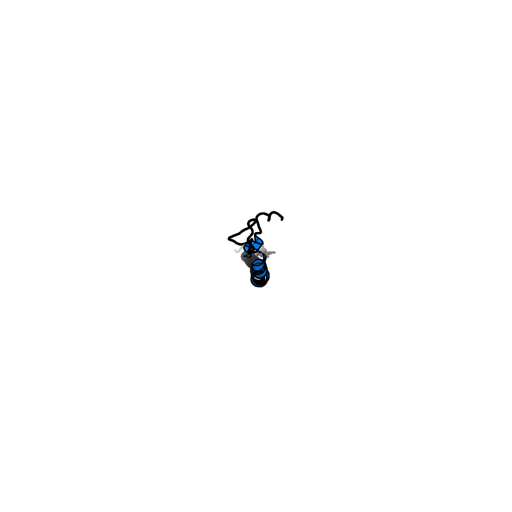43 N N . GLY A 1 109 ? 8.097 10.026 -10.859 1.00 86.50 109 GLY A N 1
ATOM 844 C CA . GLY A 1 109 ? 8.160 10.749 -12.123 1.00 86.50 109 GLY A CA 1
ATOM 845 C C . GLY A 1 109 ? 9.595 11.104 -12.528 1.00 86.50 109 GLY A C 1
ATOM 846 O O . GLY A 1 109 ? 10.572 10.609 -11.964 1.00 86.50 109 GLY A O 1
ATOM 847 N N . GLY A 1 110 ? 9.716 11.916 -13.578 1.00 87.75 110 GLY A N 1
ATOM 848 C CA . GLY A 1 110 ? 10.999 12.357 -14.130 1.00 87.75 110 GLY A CA 1
ATOM 849 C C . GLY A 1 110 ? 11.345 13.788 -13.730 1.00 87.75 110 GLY A C 1
ATOM 850 O O . GLY A 1 110 ? 10.609 14.449 -13.010 1.00 87.75 110 GLY A O 1
ATOM 851 N N . GLU A 1 111 ? 12.433 14.311 -14.282 1.00 82.81 111 GLU A N 1
ATOM 852 C CA . GLU A 1 111 ? 12.942 15.668 -14.023 1.00 82.81 111 GLU A CA 1
ATOM 853 C C . GLU A 1 111 ? 11.973 16.801 -14.399 1.00 82.81 111 GLU A C 1
ATOM 855 O O . GLU A 1 111 ? 12.199 17.933 -13.995 1.00 82.81 111 GLU A O 1
ATOM 860 N N . ARG A 1 112 ? 10.913 16.509 -15.166 1.00 71.56 112 ARG A N 1
ATOM 861 C CA . ARG A 1 112 ? 9.857 17.463 -15.558 1.00 71.56 112 ARG A CA 1
ATOM 862 C C . ARG A 1 112 ? 8.541 17.269 -14.791 1.00 71.56 112 ARG A C 1
ATOM 864 O O . ARG A 1 112 ? 7.485 17.659 -15.284 1.00 71.56 112 ARG A O 1
ATOM 871 N N . ALA A 1 113 ? 8.573 16.571 -13.655 1.00 61.00 113 ALA A N 1
ATOM 872 C CA . ALA A 1 113 ? 7.388 16.257 -12.849 1.00 61.00 113 ALA A CA 1
ATOM 873 C C . ALA A 1 113 ? 6.871 17.442 -12.001 1.00 61.00 113 ALA A C 1
ATOM 875 O O . ALA A 1 113 ? 6.051 17.267 -11.108 1.00 61.00 113 ALA A O 1
ATOM 876 N N . ASP A 1 114 ? 7.308 18.659 -12.296 1.00 55.53 114 ASP A N 1
ATOM 877 C CA . ASP A 1 114 ? 6.819 19.932 -11.777 1.00 55.53 114 ASP A CA 1
ATOM 878 C C . ASP A 1 114 ? 5.551 20.406 -12.513 1.00 55.53 114 ASP A C 1
ATOM 880 O O . ASP A 1 114 ? 5.457 21.538 -12.982 1.00 55.53 114 ASP A O 1
ATOM 884 N N . ILE A 1 115 ? 4.538 19.536 -12.584 1.00 50.12 115 ILE A N 1
ATOM 885 C CA . ILE A 1 115 ? 3.143 19.934 -12.819 1.00 50.12 115 ILE A CA 1
ATOM 886 C C . ILE A 1 115 ? 2.250 19.136 -11.854 1.00 50.12 115 ILE A C 1
ATOM 888 O O . ILE A 1 115 ? 1.872 18.009 -12.153 1.00 50.12 115 ILE A O 1
ATOM 892 N N . GLN A 1 116 ? 2.016 19.777 -10.701 1.00 45.16 116 GLN A N 1
ATOM 893 C CA . GLN A 1 116 ? 0.925 19.674 -9.712 1.00 45.16 116 GLN A CA 1
ATOM 894 C C . GLN A 1 116 ? 0.118 18.368 -9.600 1.00 45.16 116 GLN A C 1
ATOM 896 O O . GLN A 1 116 ? -0.686 18.078 -10.514 1.00 45.16 116 GLN A O 1
#

Foldseek 3Di:
DDDDDPPPDPPPPPPPPDDDPPDPDPVVVVVVVVVVVVVVVVVVVVVVVVVVVVVVVVVVVVVVVVVVVQVCCVPPVQVVCVVPPCVQADPVRNVQPAHPNDPVSVVVGGVPPPDD

pLDDT: mean 79.99, std 16.37, range [44.16, 96.5]

Secondary structure (DSSP, 8-state):
----------------------PPPHHHHHHHHHHHHHHHHHHHHHHHHHHHHTHHHHHHHHHHHHHHHHHHIIIIIHHHHHHHTTTTEETTEEGGG---SSHHHHHH--TT----